Protein AF-A0A5E6N7L6-F1 (afdb_monomer_lite)

Secondary structure (DSSP, 8-state):
----S--S--EEEEE--TT---SEEE-TTSEEEEETTT--SHHHHHHHHHHHHHHHHHTT-HHHHTS---HHHHHHHHHHHHHHHHHHHHHHHHHHHHHSSSPPP-S-TT---SSHHHHHHHHHHHHHHHHHT--

Sequence (135 aa):
MVELGYTQAVDIKLIADSQDNRKGHYGEDNNIYLNDTNLNNTKDLATTLGHETSHAIDNQDPSINTNPQNNASKADNEIYAQNYGDDFSDYVEFASENYGDGNLADTNNNNLGNTPA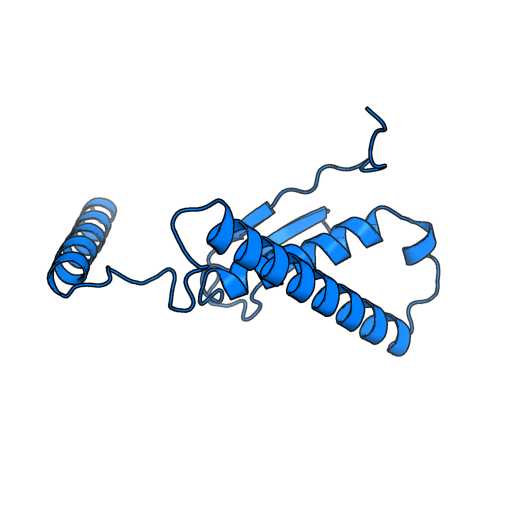ERQRNQNLLTTTIRIMQD

pLDDT: mean 80.88, std 13.98, range [48.97, 96.81]

Foldseek 3Di:
DPDPLPPDDEAEAEAADPVDQDQWAQDPVRYIYGHLNNQFWQLSVQLSVQLRVLVSVQVSDVVSVPDPCDPVNVVVSSVVSNVRSNVRSVVVQVCCPPPNPHGTGPGGPPQCDDDPVSVVVSVVVVVVVVVVVVD

Radius of gyration: 18.64 Å; chains: 1; bounding box: 39×43×50 Å

Structure (mmCIF, N/CA/C/O backbone):
data_AF-A0A5E6N7L6-F1
#
_entry.id   AF-A0A5E6N7L6-F1
#
loop_
_atom_site.group_PDB
_atom_site.id
_atom_site.type_symbol
_atom_site.label_atom_id
_atom_site.label_alt_id
_atom_site.label_comp_id
_atom_site.label_asym_id
_atom_site.label_entity_id
_atom_site.label_seq_id
_atom_site.pdbx_PDB_ins_code
_atom_site.Cartn_x
_atom_site.Cartn_y
_atom_site.Cartn_z
_atom_site.occupancy
_atom_site.B_iso_or_equiv
_atom_site.auth_seq_id
_atom_site.auth_comp_id
_atom_site.auth_asym_id
_atom_site.auth_atom_id
_atom_site.pdbx_PDB_model_num
ATOM 1 N N . MET A 1 1 ? -13.093 3.838 -23.353 1.00 51.16 1 MET A N 1
ATOM 2 C CA . MET A 1 1 ? -12.255 3.336 -22.249 1.00 51.16 1 MET A CA 1
ATOM 3 C C . MET A 1 1 ? -10.934 2.942 -22.878 1.00 51.16 1 MET A C 1
ATOM 5 O O . MET A 1 1 ? -10.940 2.036 -23.697 1.00 51.16 1 MET A O 1
ATOM 9 N N . VAL A 1 2 ? -9.868 3.707 -22.641 1.00 53.66 2 VAL A N 1
ATOM 10 C CA . VAL A 1 2 ? -8.511 3.286 -23.019 1.00 53.66 2 VAL A CA 1
ATOM 11 C C . VAL A 1 2 ? -8.099 2.267 -21.968 1.00 53.66 2 VAL A C 1
ATOM 13 O O . VAL A 1 2 ? -8.150 2.570 -20.779 1.00 53.66 2 VAL A O 1
ATOM 16 N N . GLU A 1 3 ? -7.804 1.047 -22.397 1.00 54.00 3 GLU A N 1
ATOM 17 C CA . GLU A 1 3 ? -7.265 0.012 -21.522 1.00 54.00 3 GLU A CA 1
ATOM 18 C C . GLU A 1 3 ? -5.887 0.493 -21.057 1.00 54.00 3 GLU A C 1
ATOM 20 O O . GLU A 1 3 ? -5.037 0.822 -21.883 1.00 54.00 3 GLU A O 1
ATOM 25 N N . LEU A 1 4 ? -5.693 0.632 -19.744 1.00 59.09 4 LEU A N 1
ATOM 26 C CA . LEU A 1 4 ? -4.515 1.271 -19.137 1.00 59.09 4 LEU A CA 1
ATOM 27 C C . LEU A 1 4 ? -3.220 0.438 -19.278 1.00 59.09 4 LEU A C 1
ATOM 29 O O . LEU A 1 4 ? -2.289 0.619 -18.507 1.00 59.09 4 LEU A O 1
ATOM 33 N N . GLY A 1 5 ? -3.149 -0.484 -20.241 1.00 56.72 5 GLY A N 1
ATOM 34 C CA . GLY A 1 5 ? -1.967 -1.313 -20.486 1.00 56.72 5 GLY A CA 1
ATOM 35 C C . GLY A 1 5 ? -1.741 -2.429 -19.463 1.00 56.72 5 GLY A C 1
ATOM 36 O O . GLY A 1 5 ? -0.772 -3.166 -19.606 1.00 56.72 5 GLY A O 1
ATOM 37 N N . TYR A 1 6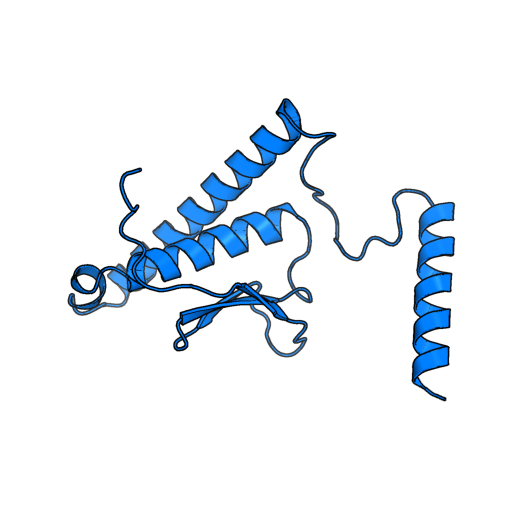 ? -2.635 -2.602 -18.481 1.00 62.88 6 TYR A N 1
ATOM 38 C CA . TYR A 1 6 ? -2.540 -3.687 -17.507 1.00 62.88 6 TYR A CA 1
ATOM 39 C C . TYR A 1 6 ? -2.901 -5.026 -18.144 1.00 62.88 6 TYR A C 1
ATOM 41 O O . TYR A 1 6 ? -4.074 -5.350 -18.316 1.00 62.88 6 TYR A O 1
ATOM 49 N N . THR A 1 7 ? -1.888 -5.800 -18.522 1.00 64.94 7 THR A N 1
ATOM 50 C CA . THR A 1 7 ? -2.085 -7.070 -19.242 1.00 64.94 7 THR A CA 1
ATOM 51 C C . THR A 1 7 ? -2.151 -8.285 -18.321 1.00 64.94 7 THR A C 1
ATOM 53 O O . THR A 1 7 ? -2.611 -9.345 -18.744 1.00 64.94 7 THR A O 1
ATOM 56 N N . GLN A 1 8 ? -1.725 -8.138 -17.063 1.00 72.38 8 GLN A N 1
ATOM 57 C CA . GLN A 1 8 ? -1.709 -9.208 -16.068 1.00 72.38 8 GLN A CA 1
ATOM 58 C C . GLN A 1 8 ? -2.427 -8.760 -14.796 1.00 72.38 8 GLN A C 1
ATOM 60 O O . GLN A 1 8 ? -2.164 -7.681 -14.265 1.00 72.38 8 GLN A O 1
ATOM 65 N N . ALA A 1 9 ? -3.344 -9.600 -14.314 1.00 81.12 9 ALA A N 1
ATOM 66 C CA . ALA A 1 9 ? -3.977 -9.399 -13.019 1.00 81.12 9 ALA A CA 1
ATOM 67 C C . ALA A 1 9 ? -2.940 -9.599 -11.906 1.00 81.12 9 ALA A C 1
ATOM 69 O O . ALA A 1 9 ? -2.132 -10.524 -11.975 1.00 81.12 9 ALA A O 1
ATOM 70 N N . VAL A 1 10 ? -2.980 -8.727 -10.904 1.00 87.19 10 VAL A N 1
ATOM 71 C CA . VAL A 1 10 ? -2.142 -8.792 -9.704 1.00 87.19 10 VAL A CA 1
ATOM 72 C C . VAL A 1 10 ? -3.084 -9.020 -8.532 1.00 87.19 10 VAL A C 1
ATOM 74 O O . VAL A 1 10 ? -3.955 -8.180 -8.288 1.00 87.19 10 VAL A O 1
ATOM 77 N N . ASP A 1 11 ? -2.943 -10.142 -7.824 1.00 93.00 11 ASP A N 1
ATOM 78 C CA . ASP A 1 11 ? -3.714 -10.356 -6.601 1.00 93.00 11 ASP A CA 1
ATOM 79 C C . ASP A 1 11 ? -3.023 -9.669 -5.424 1.00 93.00 11 ASP A C 1
ATOM 81 O O . ASP A 1 11 ? -1.799 -9.710 -5.279 1.00 93.00 11 ASP A O 1
ATOM 85 N N . ILE A 1 12 ? -3.830 -9.083 -4.542 1.00 94.62 12 ILE A N 1
ATOM 86 C CA . ILE A 1 12 ? -3.372 -8.537 -3.265 1.00 94.62 12 ILE A CA 1
ATOM 87 C C . ILE A 1 12 ? -3.756 -9.530 -2.172 1.00 94.62 12 ILE A C 1
ATOM 89 O O . ILE A 1 12 ? -4.930 -9.855 -1.987 1.00 94.62 12 ILE A O 1
ATOM 93 N N . LYS A 1 13 ? -2.759 -10.012 -1.436 1.00 94.94 13 LYS A N 1
ATOM 94 C CA . LYS A 1 13 ? -2.900 -11.025 -0.393 1.00 94.94 13 LYS A CA 1
ATOM 95 C C . LYS A 1 13 ? -2.544 -10.422 0.956 1.00 94.94 13 LYS A C 1
ATOM 97 O O . LYS A 1 13 ? -1.403 -10.032 1.191 1.00 94.94 13 LYS A O 1
ATOM 102 N N . LEU A 1 14 ? -3.519 -10.390 1.859 1.00 92.31 14 LEU A N 1
ATOM 103 C CA . LEU A 1 14 ? -3.278 -10.080 3.263 1.00 92.31 14 LEU A CA 1
ATOM 104 C C . LEU A 1 14 ? -2.801 -11.352 3.972 1.00 92.31 14 LEU A C 1
ATOM 106 O O . LEU A 1 14 ? -3.492 -12.373 3.951 1.00 92.31 14 LEU A O 1
ATOM 110 N N . ILE A 1 15 ? -1.623 -11.291 4.5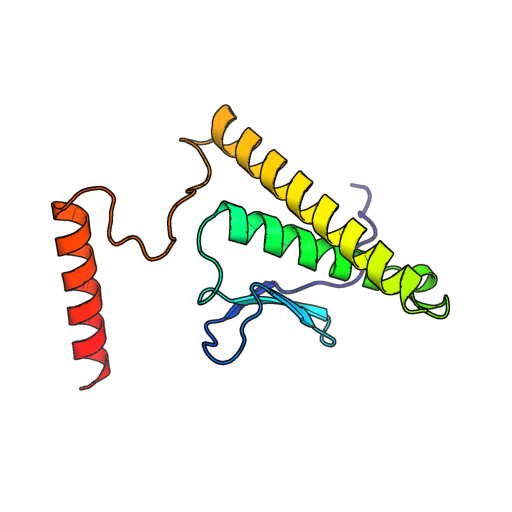81 1.00 92.12 15 ILE A N 1
ATOM 111 C CA . ILE A 1 15 ? -1.019 -12.390 5.334 1.00 92.12 15 ILE A CA 1
ATOM 112 C C . ILE A 1 15 ? -0.743 -11.961 6.774 1.00 92.12 15 ILE A C 1
ATOM 114 O O . ILE A 1 15 ? -0.615 -10.776 7.068 1.00 92.12 15 ILE A O 1
ATOM 118 N N . ALA A 1 16 ? -0.623 -12.939 7.667 1.00 89.44 16 ALA A N 1
ATOM 119 C CA . ALA A 1 16 ? -0.194 -12.735 9.044 1.00 89.44 16 ALA A CA 1
ATOM 120 C C . ALA A 1 16 ? 0.961 -13.697 9.338 1.00 89.44 16 ALA A C 1
ATOM 122 O O . ALA A 1 16 ? 0.747 -14.812 9.815 1.00 89.44 16 ALA A O 1
ATOM 123 N N . ASP A 1 17 ? 2.177 -13.283 8.982 1.00 88.25 17 ASP A N 1
ATOM 124 C CA . ASP A 1 17 ? 3.393 -14.065 9.207 1.00 88.25 17 ASP A CA 1
ATOM 125 C C . ASP A 1 17 ? 4.319 -13.316 10.165 1.00 88.25 17 ASP A C 1
ATOM 127 O O . ASP A 1 17 ? 4.934 -12.314 9.810 1.00 88.25 17 ASP A O 1
ATOM 131 N N . SER A 1 18 ? 4.431 -13.814 11.396 1.00 88.00 18 SER A N 1
ATOM 132 C CA . SER A 1 18 ? 5.280 -13.202 12.418 1.00 88.00 18 SER A CA 1
ATOM 133 C C . SER A 1 18 ? 6.774 -13.492 12.232 1.00 88.00 18 SER A C 1
ATOM 135 O O . SER A 1 18 ? 7.575 -13.000 13.025 1.00 88.00 18 SER A O 1
ATOM 137 N N . GLN A 1 19 ? 7.151 -14.366 11.293 1.00 92.75 19 GLN A N 1
ATOM 138 C CA . GLN A 1 19 ? 8.548 -14.666 10.961 1.00 92.75 19 GLN A CA 1
ATOM 139 C C . GLN A 1 19 ? 9.070 -13.789 9.819 1.00 92.75 19 GLN A C 1
ATOM 141 O O . GLN A 1 19 ? 10.283 -13.675 9.645 1.00 92.75 19 GLN A O 1
ATOM 146 N N . ASP A 1 20 ? 8.170 -13.179 9.046 1.00 91.38 20 ASP A N 1
ATOM 147 C CA . ASP A 1 20 ? 8.510 -12.190 8.034 1.00 91.38 20 ASP A CA 1
ATOM 148 C C . ASP A 1 20 ? 8.415 -10.791 8.642 1.00 91.38 20 ASP A C 1
ATOM 150 O O . ASP A 1 20 ? 7.363 -10.379 9.119 1.00 91.38 20 ASP A O 1
ATOM 154 N N . ASN A 1 21 ? 9.516 -10.044 8.619 1.00 92.88 21 ASN A N 1
ATOM 155 C CA . ASN A 1 21 ? 9.609 -8.714 9.226 1.00 92.88 21 ASN A CA 1
ATOM 156 C C . ASN A 1 21 ? 9.178 -7.604 8.255 1.00 92.88 21 ASN A C 1
ATOM 158 O O . ASN A 1 21 ? 9.155 -6.427 8.621 1.00 92.88 21 ASN A O 1
ATOM 162 N N . ARG A 1 22 ? 8.914 -7.953 6.992 1.00 94.62 22 ARG A N 1
ATOM 163 C CA . ARG A 1 22 ? 8.516 -7.001 5.956 1.00 94.62 22 ARG A CA 1
ATOM 164 C C . ARG A 1 22 ? 7.065 -6.580 6.165 1.00 94.62 22 ARG A C 1
ATOM 166 O O . ARG A 1 22 ? 6.234 -7.382 6.590 1.00 94.62 22 ARG A O 1
ATOM 173 N N . LYS A 1 23 ? 6.754 -5.323 5.844 1.00 94.88 23 LYS A N 1
ATOM 174 C CA . LYS A 1 23 ? 5.370 -4.821 5.791 1.00 94.88 23 LYS A CA 1
ATOM 175 C C . LYS A 1 23 ? 4.637 -5.326 4.550 1.00 94.88 23 LYS A C 1
ATOM 177 O O . LYS A 1 23 ? 3.441 -5.595 4.614 1.00 94.88 23 LYS A O 1
ATOM 182 N N . GLY A 1 24 ? 5.363 -5.506 3.452 1.00 95.88 24 GLY A N 1
ATOM 183 C CA . GLY A 1 24 ? 4.868 -6.105 2.225 1.00 95.88 24 GLY A CA 1
ATOM 184 C C . GLY A 1 24 ? 6.003 -6.564 1.318 1.00 95.88 24 GLY A C 1
ATOM 185 O O . GLY A 1 24 ? 7.176 -6.400 1.661 1.00 95.88 24 GLY A O 1
ATOM 186 N N . HIS A 1 25 ? 5.639 -7.242 0.233 1.00 95.44 25 HIS A N 1
ATOM 187 C CA . HIS A 1 25 ? 6.520 -7.501 -0.903 1.00 95.44 25 HIS A CA 1
ATOM 188 C C . HIS A 1 25 ? 5.712 -7.885 -2.147 1.00 95.44 25 HIS A C 1
ATOM 190 O O . HIS A 1 25 ? 4.709 -8.600 -2.060 1.00 95.44 25 HIS A O 1
ATOM 196 N N . TYR A 1 26 ? 6.201 -7.483 -3.311 1.00 93.81 26 TYR A N 1
ATOM 197 C CA . TYR A 1 26 ? 5.822 -8.044 -4.597 1.00 93.81 26 TYR A CA 1
ATOM 198 C C . TYR A 1 26 ? 6.552 -9.379 -4.828 1.00 93.81 26 TYR A C 1
ATOM 200 O O . TYR A 1 26 ? 7.774 -9.482 -4.691 1.00 93.81 26 TYR A O 1
ATOM 208 N N . GLY A 1 27 ? 5.789 -10.432 -5.115 1.00 91.50 27 GLY A N 1
ATOM 209 C CA . GLY A 1 27 ? 6.278 -11.795 -5.302 1.00 91.50 27 GLY A CA 1
ATOM 210 C C . GLY A 1 27 ? 6.582 -12.138 -6.760 1.00 91.50 27 GLY A C 1
ATOM 211 O O . GLY A 1 27 ? 5.971 -11.615 -7.690 1.00 91.50 27 GLY A O 1
ATOM 212 N N . GLU A 1 28 ? 7.483 -13.103 -6.964 1.00 88.31 28 GLU A N 1
ATOM 213 C CA . GLU A 1 28 ? 7.803 -13.661 -8.292 1.00 88.31 28 GLU A CA 1
ATOM 214 C C . GLU A 1 28 ? 6.585 -14.306 -8.981 1.00 88.31 28 GLU A C 1
ATOM 216 O O . GLU A 1 28 ? 6.567 -14.485 -10.197 1.00 88.31 28 GLU A O 1
ATOM 221 N N . ASP A 1 29 ? 5.551 -14.642 -8.208 1.00 90.62 29 ASP A N 1
ATOM 222 C CA . ASP A 1 29 ? 4.270 -15.175 -8.667 1.00 90.62 29 ASP A CA 1
ATOM 223 C C . ASP A 1 29 ? 3.268 -14.084 -9.095 1.00 90.62 29 ASP A C 1
ATOM 225 O O . ASP A 1 29 ? 2.081 -14.374 -9.248 1.00 90.62 29 ASP A O 1
ATOM 229 N N . ASN A 1 30 ? 3.743 -12.849 -9.298 1.00 89.12 30 ASN A N 1
ATOM 230 C CA . ASN A 1 30 ? 2.966 -11.683 -9.721 1.00 89.12 30 ASN A CA 1
ATOM 231 C C . ASN A 1 30 ? 1.869 -11.261 -8.725 1.00 89.12 30 ASN A C 1
ATOM 233 O O . ASN A 1 30 ? 0.835 -10.722 -9.119 1.00 89.12 30 ASN A O 1
ATOM 237 N N . ASN A 1 31 ? 2.095 -11.496 -7.431 1.00 92.75 31 ASN A N 1
ATOM 238 C CA . ASN A 1 31 ? 1.165 -11.134 -6.364 1.00 92.75 31 ASN A CA 1
ATOM 239 C C . ASN A 1 31 ? 1.797 -10.153 -5.381 1.00 92.75 31 ASN A C 1
ATOM 241 O O . ASN A 1 31 ? 2.994 -10.208 -5.109 1.00 92.75 31 ASN A O 1
ATOM 245 N N . ILE A 1 32 ? 0.973 -9.280 -4.812 1.00 95.81 32 ILE A N 1
ATOM 246 C CA . ILE A 1 32 ? 1.363 -8.380 -3.729 1.00 95.81 32 ILE A CA 1
ATOM 247 C C . ILE A 1 32 ? 0.983 -9.036 -2.408 1.00 95.81 32 ILE A C 1
ATOM 249 O O . ILE A 1 32 ? -0.166 -9.423 -2.205 1.00 95.81 32 ILE A O 1
ATOM 253 N N . TYR A 1 33 ? 1.936 -9.122 -1.491 1.00 96.62 33 TYR A N 1
ATOM 254 C CA . TYR A 1 33 ? 1.728 -9.626 -0.142 1.00 96.62 33 TYR A CA 1
ATOM 255 C C . TYR A 1 33 ? 1.835 -8.475 0.847 1.00 96.62 33 TYR A C 1
ATOM 257 O O . TYR A 1 33 ? 2.819 -7.745 0.841 1.00 96.62 33 TYR A O 1
ATOM 265 N N . LEU A 1 34 ? 0.839 -8.335 1.716 1.00 96.56 34 LEU A N 1
ATOM 266 C CA . LEU A 1 34 ? 0.787 -7.335 2.779 1.00 96.56 34 LEU A CA 1
ATOM 267 C C . LEU A 1 34 ? 0.737 -8.059 4.120 1.00 96.56 34 LEU A C 1
ATOM 269 O O . LEU A 1 34 ? -0.157 -8.874 4.346 1.00 96.56 34 LEU A O 1
ATOM 273 N N . ASN A 1 35 ? 1.698 -7.786 4.998 1.00 93.69 35 ASN A N 1
ATOM 274 C CA . ASN A 1 35 ? 1.807 -8.460 6.283 1.00 93.69 35 ASN A CA 1
ATOM 275 C C . ASN A 1 35 ? 1.123 -7.653 7.386 1.00 93.69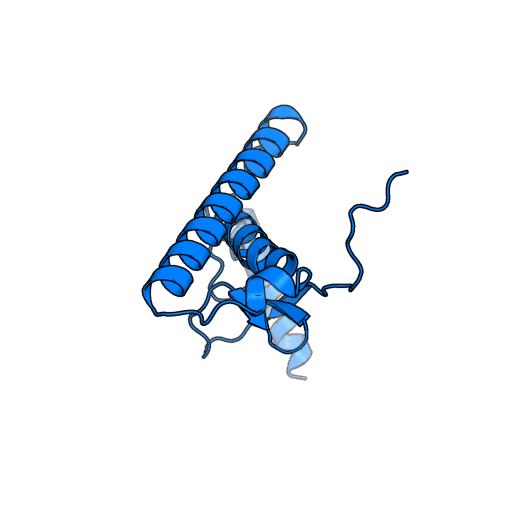 35 ASN A C 1
ATOM 277 O O . ASN A 1 35 ? 1.698 -6.723 7.954 1.00 93.69 35 ASN A O 1
ATOM 281 N N . ASP A 1 36 ? -0.088 -8.072 7.736 1.00 88.56 36 ASP A N 1
ATOM 282 C CA . ASP A 1 36 ? -0.909 -7.466 8.785 1.00 88.56 36 ASP A CA 1
ATOM 283 C C . ASP A 1 36 ? -0.205 -7.456 10.154 1.00 88.56 36 ASP A C 1
ATOM 285 O O . ASP A 1 36 ? -0.431 -6.567 10.968 1.00 88.56 36 ASP A O 1
ATOM 289 N N . THR A 1 37 ? 0.736 -8.380 10.393 1.00 87.56 37 THR A N 1
ATOM 290 C CA . THR A 1 37 ? 1.511 -8.407 11.648 1.00 87.56 37 THR A CA 1
ATOM 291 C C . THR A 1 37 ? 2.445 -7.198 11.793 1.00 87.56 37 THR A C 1
ATOM 293 O O . THR A 1 37 ? 2.735 -6.788 12.917 1.00 87.56 37 THR A O 1
ATOM 296 N N . ASN A 1 38 ? 2.893 -6.604 10.681 1.00 90.25 38 ASN A N 1
ATOM 297 C CA . ASN A 1 38 ? 3.860 -5.499 10.671 1.00 90.25 38 ASN A CA 1
ATOM 298 C C . ASN A 1 38 ? 3.264 -4.159 10.210 1.00 90.25 38 ASN A C 1
ATOM 300 O O . ASN A 1 38 ? 3.929 -3.122 10.311 1.00 90.25 38 ASN A O 1
ATOM 304 N N . LEU A 1 39 ? 2.034 -4.167 9.693 1.00 90.38 39 LEU A N 1
ATOM 305 C CA . LEU A 1 39 ? 1.307 -2.976 9.266 1.00 90.38 39 LEU A CA 1
ATOM 306 C C . LEU A 1 39 ? 0.627 -2.330 10.471 1.00 90.38 39 LEU A C 1
ATOM 308 O O . LEU A 1 39 ? -0.384 -2.805 10.986 1.00 90.38 39 LEU A O 1
ATOM 312 N N . ASN A 1 40 ? 1.205 -1.230 10.950 1.00 85.44 40 ASN A N 1
ATOM 313 C CA . ASN A 1 40 ? 0.834 -0.681 12.248 1.00 85.44 40 ASN A CA 1
ATOM 314 C C . ASN A 1 40 ? -0.283 0.344 12.194 1.00 85.44 40 ASN A C 1
ATOM 316 O O . ASN A 1 40 ? -0.687 0.771 13.263 1.00 85.44 40 ASN A O 1
ATOM 320 N N . ASN A 1 41 ? -0.739 0.787 11.025 1.00 86.31 41 ASN A N 1
ATOM 321 C CA . ASN A 1 41 ? -1.823 1.755 10.866 1.00 86.31 41 ASN A CA 1
ATOM 322 C C . ASN A 1 41 ? -2.282 1.803 9.390 1.00 86.31 41 ASN A C 1
ATOM 324 O O . ASN A 1 41 ? -1.746 1.090 8.538 1.00 86.31 41 ASN A O 1
ATOM 328 N N . THR A 1 42 ? -3.302 2.608 9.080 1.00 87.06 42 THR A N 1
ATOM 329 C CA . THR A 1 42 ? -3.868 2.654 7.715 1.00 87.06 42 THR A CA 1
ATOM 330 C C . THR A 1 42 ? -2.936 3.378 6.744 1.00 87.06 42 THR A C 1
ATOM 332 O O . THR A 1 42 ? -2.902 3.034 5.564 1.00 87.06 42 THR A O 1
ATOM 335 N N . LYS A 1 43 ? -2.134 4.330 7.243 1.00 89.94 43 LYS A N 1
ATOM 336 C CA . LYS A 1 43 ? -1.094 5.002 6.455 1.00 89.94 43 LYS A CA 1
ATOM 337 C C . LYS A 1 43 ? -0.023 4.005 5.997 1.00 89.94 43 LYS A C 1
ATOM 339 O O . LYS A 1 43 ? 0.239 3.895 4.811 1.00 89.94 43 LYS A O 1
ATOM 344 N N . ASP A 1 44 ? 0.484 3.178 6.909 1.00 91.62 44 ASP A N 1
ATOM 345 C CA . ASP A 1 44 ? 1.416 2.081 6.631 1.00 91.62 44 ASP A CA 1
ATOM 346 C C . ASP A 1 44 ? 0.859 1.122 5.574 1.00 91.62 44 ASP A C 1
ATOM 348 O O . ASP A 1 44 ? 1.587 0.729 4.662 1.00 91.62 44 ASP A O 1
ATOM 352 N N . LEU A 1 45 ? -0.421 0.748 5.687 1.00 93.06 45 LEU A N 1
ATOM 353 C CA . LEU A 1 45 ? -1.093 -0.114 4.714 1.00 93.06 45 LEU A CA 1
ATOM 354 C C . LEU A 1 45 ? -1.121 0.535 3.329 1.00 93.06 45 LEU A C 1
ATOM 356 O O . LEU A 1 45 ? -0.736 -0.109 2.356 1.00 93.06 45 LEU A O 1
ATOM 360 N N . ALA A 1 46 ? -1.562 1.792 3.246 1.00 93.88 46 ALA A N 1
ATOM 361 C CA . ALA A 1 46 ? -1.654 2.520 1.989 1.00 93.88 46 ALA A CA 1
ATOM 362 C C . ALA A 1 46 ? -0.269 2.707 1.355 1.00 93.88 46 ALA A C 1
ATOM 364 O O . ALA A 1 46 ? -0.081 2.319 0.204 1.00 93.88 46 ALA A O 1
ATOM 365 N N . THR A 1 47 ? 0.713 3.199 2.116 1.00 95.62 47 THR A N 1
ATOM 366 C CA . THR A 1 47 ? 2.092 3.376 1.645 1.00 95.62 47 THR A CA 1
ATOM 367 C C . THR A 1 47 ? 2.687 2.064 1.148 1.00 95.62 47 THR A C 1
ATOM 369 O O . THR A 1 47 ? 3.222 2.014 0.044 1.00 95.62 47 THR A O 1
ATOM 372 N N . THR A 1 48 ? 2.555 0.981 1.921 1.00 96.25 48 THR A N 1
ATOM 373 C CA . THR A 1 48 ? 3.098 -0.331 1.537 1.00 96.25 48 THR A CA 1
ATOM 374 C C . THR A 1 48 ? 2.403 -0.868 0.287 1.00 96.25 48 THR A C 1
ATOM 376 O O . THR A 1 48 ? 3.068 -1.318 -0.638 1.00 96.25 48 THR A O 1
ATOM 379 N N . LEU A 1 49 ? 1.072 -0.787 0.209 1.00 96.19 49 LEU A N 1
ATOM 380 C CA . LEU A 1 49 ? 0.338 -1.218 -0.980 1.00 96.19 49 LEU A CA 1
ATOM 381 C C . LEU A 1 49 ? 0.759 -0.424 -2.221 1.00 96.19 49 LEU A C 1
ATOM 383 O O . LEU A 1 49 ? 0.974 -1.025 -3.272 1.00 96.19 49 LEU A O 1
ATOM 387 N N . GLY A 1 50 ? 0.890 0.900 -2.112 1.00 96.00 50 GLY A N 1
ATOM 388 C CA . GLY A 1 50 ? 1.360 1.743 -3.209 1.00 96.00 50 GLY A CA 1
ATOM 389 C C . GLY A 1 50 ? 2.772 1.359 -3.654 1.00 96.00 50 GLY A C 1
ATOM 390 O O . GLY A 1 50 ? 2.992 1.147 -4.845 1.00 96.00 50 GLY A O 1
ATOM 391 N N . HIS A 1 51 ? 3.689 1.166 -2.703 1.00 96.69 51 HIS A N 1
ATOM 392 C CA . HIS A 1 51 ? 5.057 0.719 -2.965 1.00 96.69 51 HIS A CA 1
ATOM 393 C C . HIS A 1 51 ? 5.092 -0.599 -3.755 1.00 96.69 51 HIS A C 1
ATOM 395 O O . HIS A 1 51 ? 5.689 -0.667 -4.827 1.00 96.69 51 HIS A O 1
ATOM 401 N N . GLU A 1 52 ? 4.386 -1.634 -3.293 1.00 96.12 52 GLU A N 1
ATOM 402 C CA . GLU A 1 52 ? 4.377 -2.926 -3.993 1.00 96.12 52 GLU A CA 1
ATOM 403 C C . GLU A 1 52 ? 3.615 -2.879 -5.324 1.00 96.12 52 GLU A C 1
ATOM 405 O O . GLU A 1 52 ? 3.936 -3.607 -6.264 1.00 96.12 52 GLU A O 1
ATOM 410 N N . THR A 1 53 ? 2.620 -1.994 -5.437 1.00 93.25 53 THR A N 1
ATOM 411 C CA . THR A 1 53 ? 1.921 -1.742 -6.704 1.00 93.25 53 THR A CA 1
ATOM 412 C C . THR A 1 53 ? 2.864 -1.126 -7.734 1.00 93.25 53 THR A C 1
ATOM 414 O O . THR A 1 53 ? 2.780 -1.487 -8.905 1.00 93.25 53 THR A O 1
ATOM 417 N N . SER A 1 54 ? 3.793 -0.260 -7.316 1.00 91.50 54 SER A N 1
ATOM 418 C CA . SER A 1 54 ? 4.837 0.287 -8.191 1.00 91.50 54 SER A CA 1
ATOM 419 C C . SER A 1 54 ? 5.706 -0.824 -8.783 1.00 91.50 54 SER A C 1
ATOM 421 O O . SER A 1 54 ? 5.881 -0.880 -9.998 1.00 91.50 54 SER A O 1
ATOM 423 N N . HIS A 1 55 ? 6.171 -1.767 -7.953 1.00 90.38 55 HIS A N 1
ATOM 424 C CA . HIS A 1 55 ? 6.924 -2.937 -8.429 1.00 90.38 55 HIS A CA 1
ATOM 425 C C . HIS A 1 55 ? 6.105 -3.797 -9.397 1.00 90.38 55 HIS A C 1
ATOM 427 O O . HIS A 1 55 ? 6.619 -4.261 -10.417 1.00 90.38 55 HIS A O 1
ATOM 433 N N . ALA A 1 56 ? 4.815 -3.983 -9.110 1.00 88.56 56 ALA A N 1
ATOM 434 C CA . ALA A 1 56 ? 3.921 -4.738 -9.977 1.00 88.56 56 ALA A CA 1
ATOM 435 C C . ALA A 1 56 ? 3.681 -4.047 -11.332 1.00 88.56 56 ALA A C 1
ATOM 437 O O . ALA A 1 56 ? 3.597 -4.736 -12.347 1.00 88.56 56 ALA A O 1
ATOM 438 N N . ILE A 1 57 ? 3.593 -2.712 -11.367 1.00 86.06 57 ILE A N 1
ATOM 439 C CA . ILE A 1 57 ? 3.500 -1.916 -12.603 1.00 86.06 57 ILE A CA 1
ATOM 440 C C . ILE A 1 57 ? 4.788 -2.058 -13.416 1.00 86.06 57 ILE A C 1
ATOM 442 O O . ILE A 1 57 ? 4.728 -2.392 -14.600 1.00 86.06 57 ILE A O 1
ATOM 446 N N . ASP A 1 58 ? 5.944 -1.871 -12.780 1.00 83.62 58 ASP A N 1
ATOM 447 C CA . ASP A 1 58 ? 7.247 -1.942 -13.445 1.00 83.62 58 ASP A CA 1
ATOM 448 C C . ASP A 1 58 ? 7.500 -3.325 -14.061 1.00 83.62 58 ASP A C 1
ATOM 450 O O . ASP A 1 58 ? 8.045 -3.431 -15.161 1.00 83.62 58 ASP A O 1
ATOM 454 N N . ASN A 1 59 ? 7.050 -4.401 -13.404 1.00 81.88 59 ASN A N 1
ATOM 455 C CA . ASN A 1 59 ? 7.207 -5.760 -13.927 1.00 81.88 59 ASN A CA 1
ATOM 456 C C . ASN A 1 59 ?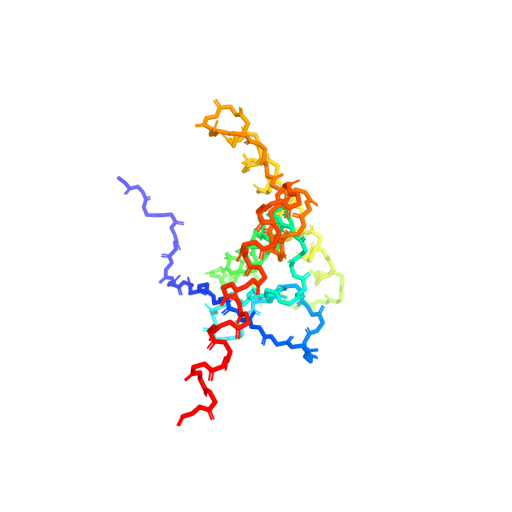 6.315 -6.061 -15.150 1.00 81.88 59 ASN A C 1
ATOM 458 O O . ASN A 1 59 ? 6.568 -7.029 -15.873 1.00 81.88 59 ASN A O 1
ATOM 462 N N . GLN A 1 60 ? 5.287 -5.249 -15.421 1.00 78.06 60 GLN A N 1
ATOM 463 C CA . GLN A 1 60 ? 4.469 -5.392 -16.630 1.00 78.06 60 GLN A CA 1
ATOM 464 C C . GLN A 1 60 ? 5.134 -4.809 -17.878 1.00 78.06 60 GLN A C 1
ATOM 466 O O . GLN A 1 60 ? 4.753 -5.192 -18.987 1.00 78.06 60 GLN A O 1
ATOM 471 N N . ASP A 1 61 ? 6.133 -3.937 -17.723 1.00 76.44 61 ASP A N 1
ATOM 472 C CA . ASP A 1 61 ? 6.941 -3.447 -18.834 1.00 76.44 61 ASP A CA 1
ATOM 473 C C . ASP A 1 61 ? 8.253 -4.252 -18.944 1.00 76.44 61 ASP A C 1
ATOM 475 O O . ASP A 1 61 ? 9.242 -3.970 -18.258 1.00 76.44 61 ASP A O 1
ATOM 479 N N . PRO A 1 62 ? 8.330 -5.244 -19.853 1.00 67.31 62 PRO A N 1
ATOM 480 C CA . PRO A 1 62 ? 9.535 -6.046 -20.024 1.00 67.31 62 PRO A CA 1
ATOM 481 C C . PRO A 1 62 ? 10.744 -5.215 -20.477 1.00 67.31 62 PRO A C 1
ATOM 483 O O . PRO A 1 62 ? 11.875 -5.673 -20.326 1.00 67.31 62 PRO A O 1
ATOM 486 N N . SER A 1 63 ? 10.551 -4.000 -21.010 1.00 67.38 63 SER A N 1
ATOM 487 C CA . SER A 1 63 ? 11.662 -3.120 -21.381 1.00 67.38 63 SER A CA 1
ATOM 488 C C . SER A 1 63 ? 12.403 -2.567 -20.159 1.00 67.38 63 SER A C 1
ATOM 490 O O . SER A 1 63 ? 13.622 -2.398 -20.227 1.00 67.38 63 SER A O 1
ATOM 492 N N . ILE A 1 64 ? 11.721 -2.419 -19.017 1.00 64.56 64 ILE A N 1
ATOM 493 C CA . ILE A 1 64 ? 12.313 -1.991 -17.740 1.00 64.56 64 ILE A CA 1
ATOM 494 C C . ILE A 1 64 ? 13.191 -3.108 -17.147 1.00 64.56 64 ILE A C 1
ATOM 496 O O . ILE A 1 64 ? 14.274 -2.843 -16.625 1.00 64.56 64 ILE A O 1
ATOM 500 N N . ASN A 1 65 ? 12.790 -4.374 -17.314 1.00 57.75 65 ASN A N 1
ATOM 501 C CA . ASN A 1 65 ? 13.500 -5.548 -16.780 1.00 57.75 65 ASN A CA 1
ATOM 502 C C . ASN A 1 65 ? 14.709 -6.002 -17.642 1.00 57.75 65 ASN A C 1
ATOM 504 O O . ASN A 1 65 ? 15.497 -6.854 -17.241 1.00 57.75 65 ASN A O 1
ATOM 508 N N . THR A 1 66 ? 14.896 -5.445 -18.846 1.00 50.75 66 THR A N 1
ATOM 509 C CA . THR A 1 66 ? 15.993 -5.858 -19.758 1.00 50.75 66 THR A CA 1
ATOM 510 C C . THR A 1 66 ? 17.309 -5.101 -19.576 1.00 50.75 66 THR A C 1
ATOM 512 O O . THR A 1 66 ? 18.331 -5.510 -20.134 1.00 50.75 66 THR A O 1
ATOM 515 N N . ASN A 1 67 ? 17.329 -4.021 -18.791 1.00 53.50 67 ASN A N 1
ATOM 516 C CA . ASN A 1 67 ? 18.573 -3.334 -18.454 1.00 53.50 67 ASN A CA 1
ATOM 517 C C . ASN A 1 67 ? 19.276 -4.105 -17.320 1.00 53.50 67 ASN A C 1
ATOM 519 O O . ASN A 1 67 ? 18.614 -4.397 -16.324 1.00 53.50 67 ASN A O 1
ATOM 523 N N . PRO A 1 68 ? 20.579 -4.450 -17.410 1.00 55.22 68 PRO A N 1
ATOM 524 C CA . PRO A 1 68 ? 21.283 -5.124 -16.325 1.00 55.22 68 PRO A CA 1
ATOM 525 C C . PRO A 1 68 ? 21.171 -4.293 -15.048 1.00 55.22 68 PRO A C 1
ATOM 527 O O . PRO A 1 68 ? 21.846 -3.272 -14.905 1.00 55.22 68 PRO A O 1
ATOM 530 N N . GLN A 1 69 ? 20.292 -4.716 -14.139 1.00 58.22 69 GLN A N 1
ATOM 531 C CA . GLN A 1 69 ? 20.045 -3.989 -12.909 1.00 58.22 69 GLN A CA 1
ATOM 532 C C . GLN A 1 69 ? 21.285 -4.092 -12.021 1.00 58.22 69 GLN A C 1
ATOM 534 O O . GLN A 1 69 ? 21.479 -5.070 -11.293 1.00 58.22 69 GLN A O 1
ATOM 539 N N . ASN A 1 70 ? 22.162 -3.097 -12.108 1.00 59.72 70 ASN A N 1
ATOM 540 C CA . ASN A 1 70 ? 23.249 -2.946 -11.159 1.00 59.72 70 ASN A CA 1
ATOM 541 C C . ASN A 1 70 ? 22.672 -2.483 -9.806 1.00 59.72 70 ASN A C 1
ATOM 543 O O . ASN A 1 70 ? 21.499 -2.128 -9.685 1.00 59.72 70 ASN A O 1
ATOM 547 N N . ASN A 1 71 ? 23.487 -2.498 -8.755 1.00 65.06 71 ASN A N 1
ATOM 548 C CA . ASN A 1 71 ? 22.998 -2.142 -7.420 1.00 65.06 71 ASN A CA 1
ATOM 549 C C . ASN A 1 71 ? 22.450 -0.702 -7.339 1.00 65.06 71 ASN A C 1
ATOM 551 O O . ASN A 1 71 ? 21.606 -0.442 -6.490 1.00 65.06 71 ASN A O 1
ATOM 555 N N . ALA A 1 72 ? 22.896 0.211 -8.212 1.00 60.75 72 ALA A N 1
ATOM 556 C CA . ALA A 1 72 ? 22.400 1.585 -8.249 1.00 60.75 72 ALA A CA 1
ATOM 557 C C . ALA A 1 72 ? 20.982 1.656 -8.833 1.00 60.75 72 ALA A C 1
ATOM 559 O O . ALA A 1 72 ? 20.106 2.214 -8.191 1.00 60.75 72 ALA A O 1
ATOM 560 N N . SER A 1 73 ? 20.708 0.988 -9.960 1.00 72.50 73 SER A N 1
ATOM 561 C CA . SER A 1 73 ? 19.354 0.968 -10.534 1.00 72.50 73 SER A CA 1
ATOM 562 C C . SER A 1 73 ? 18.336 0.270 -9.629 1.00 72.50 73 SER A C 1
ATOM 564 O O . SER A 1 73 ? 17.167 0.624 -9.638 1.00 72.50 73 SER A O 1
ATOM 566 N N . LYS A 1 74 ? 18.766 -0.715 -8.827 1.00 74.19 74 LYS A N 1
ATOM 567 C CA . LYS A 1 74 ? 17.888 -1.333 -7.819 1.00 74.19 74 LYS A CA 1
ATOM 568 C C . LYS A 1 74 ? 17.542 -0.363 -6.693 1.00 74.19 74 LYS A C 1
ATOM 570 O O . LYS A 1 74 ? 16.394 -0.315 -6.277 1.00 74.19 74 LYS A O 1
ATOM 575 N N . ALA A 1 75 ? 18.521 0.406 -6.221 1.00 81.56 75 ALA A N 1
ATOM 576 C CA . ALA A 1 75 ? 18.285 1.427 -5.207 1.00 81.56 75 ALA A CA 1
ATOM 577 C C . ALA A 1 75 ? 17.392 2.559 -5.740 1.00 81.56 75 ALA A C 1
ATOM 579 O O . ALA A 1 75 ? 16.491 3.000 -5.036 1.00 81.56 75 ALA A O 1
ATOM 580 N N . ASP A 1 76 ? 17.603 2.985 -6.986 1.00 84.50 76 ASP A N 1
ATOM 581 C CA . ASP A 1 76 ? 16.780 4.013 -7.626 1.00 84.50 76 ASP A CA 1
ATOM 582 C C . ASP A 1 76 ? 15.329 3.539 -7.813 1.00 84.50 76 ASP A C 1
ATOM 584 O O . ASP A 1 76 ? 14.402 4.287 -7.507 1.00 84.50 76 ASP A O 1
ATOM 588 N N . ASN A 1 77 ? 15.121 2.285 -8.238 1.00 84.00 77 ASN A N 1
ATOM 589 C CA . ASN A 1 77 ? 13.784 1.692 -8.343 1.00 84.00 77 ASN A CA 1
ATOM 590 C C . ASN A 1 77 ? 13.087 1.594 -6.980 1.00 84.00 77 ASN A C 1
ATOM 592 O O . ASN A 1 77 ? 11.896 1.864 -6.880 1.00 84.00 77 ASN A O 1
ATOM 596 N N . GLU A 1 78 ? 13.824 1.263 -5.922 1.00 90.19 78 GLU A N 1
ATOM 597 C CA . GLU A 1 78 ? 13.271 1.210 -4.568 1.00 90.19 78 GLU A CA 1
ATOM 598 C C . GLU A 1 78 ? 12.865 2.602 -4.055 1.00 90.19 78 GLU A C 1
ATOM 600 O O . GLU A 1 78 ? 11.815 2.761 -3.436 1.00 90.19 78 GLU A O 1
ATOM 605 N N . ILE A 1 79 ? 13.660 3.636 -4.358 1.00 93.00 79 ILE A N 1
ATOM 606 C CA . ILE A 1 79 ? 13.316 5.035 -4.057 1.00 93.00 79 ILE A CA 1
ATOM 607 C C . ILE A 1 79 ? 12.074 5.462 -4.844 1.00 93.00 79 ILE A C 1
ATOM 609 O O . ILE A 1 79 ? 11.200 6.134 -4.298 1.00 93.00 79 ILE A O 1
ATOM 613 N N . TYR A 1 80 ? 11.986 5.079 -6.118 1.00 91.31 80 TYR A N 1
ATOM 614 C CA . TYR A 1 80 ? 10.814 5.350 -6.944 1.00 91.31 80 TYR A CA 1
ATOM 615 C C . TYR A 1 80 ? 9.553 4.698 -6.364 1.00 91.31 80 TYR A C 1
ATOM 617 O O . TYR A 1 80 ? 8.557 5.392 -6.161 1.00 91.31 80 TYR A O 1
ATOM 625 N N . ALA A 1 81 ? 9.623 3.413 -6.009 1.00 93.25 81 ALA A N 1
ATOM 626 C CA . ALA A 1 81 ? 8.521 2.693 -5.382 1.00 93.25 81 ALA A CA 1
ATOM 627 C C . ALA A 1 81 ? 8.123 3.309 -4.032 1.00 93.25 81 ALA A C 1
ATOM 629 O O . ALA A 1 81 ? 6.936 3.457 -3.747 1.00 93.25 81 ALA A O 1
ATOM 630 N N . GLN A 1 82 ? 9.094 3.738 -3.217 1.00 96.31 82 GLN A N 1
ATOM 631 C CA . GLN A 1 82 ? 8.811 4.435 -1.962 1.00 96.31 82 GLN A CA 1
ATOM 632 C C . GLN A 1 82 ? 8.061 5.751 -2.192 1.00 96.31 82 GLN A C 1
ATOM 634 O O . GLN A 1 82 ? 7.032 5.968 -1.560 1.00 96.31 82 GLN A O 1
ATOM 639 N N . ASN A 1 83 ? 8.522 6.589 -3.127 1.00 96.31 83 ASN A N 1
ATOM 640 C CA . ASN A 1 83 ? 7.842 7.846 -3.453 1.00 96.31 83 ASN A CA 1
ATOM 641 C C . ASN A 1 83 ? 6.422 7.595 -3.980 1.00 96.31 83 ASN A C 1
ATOM 643 O O . ASN A 1 83 ? 5.496 8.298 -3.593 1.00 96.31 83 ASN A O 1
ATOM 647 N N . TYR A 1 84 ? 6.234 6.571 -4.819 1.00 95.75 84 TYR A N 1
ATOM 648 C CA . TYR A 1 84 ? 4.906 6.185 -5.297 1.00 95.75 84 TYR A CA 1
ATOM 649 C C . TYR A 1 84 ? 3.994 5.750 -4.140 1.00 95.75 84 TYR A C 1
ATOM 651 O O . TYR A 1 84 ? 2.825 6.129 -4.092 1.00 95.75 84 TYR A O 1
ATOM 659 N N . GLY A 1 85 ? 4.525 4.973 -3.191 1.00 96.81 85 GLY A N 1
ATOM 660 C CA . GLY A 1 85 ? 3.823 4.596 -1.967 1.00 96.81 85 GLY A CA 1
ATOM 661 C C . GLY A 1 85 ? 3.415 5.803 -1.121 1.00 96.81 85 GLY A C 1
ATOM 662 O O . GLY A 1 85 ? 2.263 5.887 -0.689 1.00 96.81 85 GLY A O 1
ATOM 663 N N . ASP A 1 86 ? 4.330 6.747 -0.915 1.00 96.69 86 ASP A N 1
ATOM 664 C CA . ASP A 1 86 ? 4.080 7.969 -0.146 1.00 96.69 86 ASP A CA 1
ATOM 665 C C . ASP A 1 86 ? 3.009 8.843 -0.824 1.00 96.69 86 ASP A C 1
ATOM 667 O O . ASP A 1 86 ? 2.009 9.179 -0.188 1.00 96.69 86 ASP A O 1
ATOM 671 N N . ASP A 1 87 ? 3.141 9.104 -2.129 1.00 96.81 87 ASP A N 1
ATOM 672 C CA . ASP A 1 87 ? 2.170 9.873 -2.921 1.00 96.81 87 ASP A CA 1
ATOM 673 C C . ASP A 1 87 ? 0.782 9.212 -2.926 1.00 96.81 87 ASP A C 1
ATOM 675 O O . ASP A 1 87 ? -0.247 9.882 -2.786 1.00 96.81 87 ASP A O 1
ATOM 679 N N . PHE A 1 88 ? 0.732 7.883 -3.072 1.00 95.69 88 PHE A N 1
ATOM 680 C CA . PHE A 1 88 ? -0.518 7.130 -3.013 1.00 95.69 88 PHE A CA 1
ATOM 681 C C . PHE A 1 88 ? -1.176 7.261 -1.639 1.00 95.69 88 PHE A C 1
ATOM 683 O O . PHE A 1 88 ? -2.380 7.512 -1.550 1.00 95.69 88 PHE A O 1
ATOM 690 N N . SER A 1 89 ? -0.400 7.122 -0.565 1.00 94.50 89 SER A N 1
ATOM 691 C CA . SER A 1 89 ? -0.923 7.271 0.786 1.00 94.50 89 SER A CA 1
ATOM 692 C C . SER A 1 89 ? -1.430 8.685 1.055 1.00 94.50 89 SER A C 1
ATOM 694 O O . SER A 1 89 ? -2.499 8.830 1.645 1.00 94.50 89 SER A O 1
ATOM 696 N N . ASP A 1 90 ? -0.701 9.714 0.629 1.00 94.19 90 ASP A N 1
ATOM 697 C CA . ASP A 1 90 ? -1.108 11.108 0.809 1.00 94.19 90 ASP A CA 1
ATOM 698 C C . ASP A 1 90 ? -2.374 11.425 -0.004 1.00 94.19 90 ASP A C 1
ATOM 700 O O . ASP A 1 90 ? -3.270 12.122 0.479 1.00 94.19 90 ASP A O 1
ATOM 704 N N . TYR A 1 91 ? -2.520 10.850 -1.204 1.00 93.88 91 TYR A N 1
ATOM 705 C CA . TYR A 1 91 ? -3.767 10.936 -1.967 1.00 93.88 91 TYR A CA 1
ATOM 706 C C . TYR A 1 91 ? -4.940 10.275 -1.232 1.00 93.88 91 TYR A C 1
ATOM 708 O O . TYR A 1 91 ? -6.024 10.856 -1.150 1.00 93.88 91 TYR A O 1
ATOM 716 N N . VAL A 1 92 ? -4.742 9.068 -0.695 1.00 91.19 92 VAL A N 1
ATOM 717 C CA . VAL A 1 92 ? -5.773 8.343 0.063 1.00 91.19 92 VAL A CA 1
ATOM 718 C C . VAL A 1 92 ? -6.150 9.105 1.338 1.00 91.19 92 VAL A C 1
ATOM 720 O O . VAL A 1 92 ? -7.332 9.170 1.681 1.00 91.19 92 VAL A O 1
ATOM 723 N N . GLU A 1 93 ? -5.184 9.731 2.009 1.00 90.62 93 GLU A N 1
ATOM 724 C CA . GLU A 1 93 ? -5.407 10.594 3.170 1.00 90.62 93 GLU A CA 1
ATOM 725 C C . GLU A 1 93 ? -6.239 11.820 2.797 1.00 90.62 93 GLU A C 1
ATOM 727 O O . GLU A 1 93 ? -7.320 12.014 3.353 1.00 90.62 93 GLU A O 1
ATOM 732 N N . PHE A 1 94 ? -5.819 12.566 1.773 1.00 90.06 94 PHE A N 1
ATOM 733 C CA . PHE A 1 94 ? -6.574 13.702 1.250 1.00 90.06 94 PHE A CA 1
ATOM 734 C C . PHE A 1 94 ? -8.006 13.310 0.863 1.00 90.06 94 PHE A C 1
ATOM 736 O O . PHE A 1 94 ? -8.965 14.010 1.199 1.00 90.06 94 PHE A O 1
ATOM 743 N N . ALA A 1 95 ? -8.173 12.190 0.158 1.00 88.25 95 ALA A N 1
ATOM 744 C CA . ALA A 1 95 ? -9.484 11.719 -0.265 1.00 88.25 95 ALA A CA 1
ATOM 745 C C . ALA A 1 95 ? -10.371 11.351 0.933 1.00 88.25 95 ALA A C 1
ATOM 747 O O . ALA A 1 95 ? -11.560 11.668 0.930 1.00 88.25 95 ALA A O 1
ATOM 748 N N . SER A 1 96 ? -9.795 10.733 1.964 1.00 85.81 96 SER A N 1
ATOM 749 C CA . SER A 1 96 ? -10.512 10.382 3.192 1.00 85.81 96 SER A CA 1
ATOM 750 C C . SER A 1 96 ? -10.948 11.635 3.957 1.00 85.81 96 SER A C 1
ATOM 752 O O . SER A 1 96 ? -12.106 11.730 4.355 1.00 85.81 96 SER A O 1
ATOM 754 N N . GLU A 1 97 ? -10.080 12.643 4.060 1.00 86.25 97 GLU A N 1
ATOM 755 C CA . GLU A 1 97 ? -10.386 13.914 4.727 1.00 86.25 97 GLU A CA 1
ATOM 756 C C . GLU A 1 97 ? -11.482 14.729 4.029 1.00 86.25 97 GLU A C 1
ATOM 758 O O . GLU A 1 97 ? -12.286 15.390 4.684 1.00 86.25 97 GLU A O 1
ATOM 763 N N . ASN A 1 98 ? -11.498 14.720 2.693 1.00 85.62 98 ASN A N 1
ATOM 764 C CA . ASN A 1 98 ? -12.354 15.614 1.907 1.00 85.62 98 ASN A CA 1
ATOM 765 C C . ASN A 1 98 ? -13.640 14.949 1.405 1.00 85.62 98 ASN A C 1
ATOM 767 O O . ASN A 1 98 ? -14.622 15.643 1.133 1.00 85.62 98 ASN A O 1
ATOM 771 N N . TYR A 1 99 ? -13.636 13.624 1.252 1.00 83.00 99 TYR A N 1
ATOM 772 C CA . TYR A 1 99 ? -14.756 12.862 0.693 1.00 83.00 99 TYR A CA 1
ATOM 773 C C . TYR A 1 99 ? -15.181 11.671 1.558 1.00 83.00 99 TYR A C 1
ATOM 775 O O . TYR A 1 99 ? -16.212 11.062 1.270 1.00 83.00 99 TYR A O 1
ATOM 783 N N . GLY A 1 100 ? -14.408 11.330 2.589 1.00 74.00 100 GLY A N 1
ATOM 784 C CA . GLY A 1 100 ? -14.741 10.316 3.584 1.00 74.00 100 GLY A CA 1
ATOM 785 C C . GLY A 1 100 ? -15.184 10.922 4.918 1.00 74.00 100 GLY A C 1
ATOM 786 O O . GLY A 1 100 ? -15.306 12.134 5.073 1.00 74.00 100 GLY A O 1
ATOM 787 N N . ASP A 1 101 ? -15.414 10.050 5.900 1.00 74.62 101 ASP A N 1
ATOM 788 C CA . ASP A 1 101 ? -15.808 10.419 7.268 1.00 74.62 101 ASP A CA 1
ATOM 789 C C . ASP A 1 101 ? -14.589 10.549 8.216 1.00 74.62 101 ASP A C 1
ATOM 791 O O . ASP A 1 101 ? -14.677 10.212 9.400 1.00 74.62 101 ASP A O 1
ATOM 795 N N . GLY A 1 102 ? -13.432 11.013 7.724 1.00 74.25 102 GLY A N 1
ATOM 796 C CA . GLY A 1 102 ? -12.261 11.300 8.567 1.00 74.25 102 GLY A CA 1
ATOM 797 C C . GLY A 1 102 ? -10.905 10.929 7.962 1.00 74.25 102 GLY A C 1
ATOM 798 O O . GLY A 1 102 ? -10.787 10.648 6.776 1.00 74.25 102 GLY A O 1
ATOM 799 N N . ASN A 1 103 ? -9.869 10.936 8.800 1.00 74.94 103 ASN A N 1
ATOM 800 C CA . ASN A 1 103 ? -8.477 10.725 8.393 1.00 74.94 103 ASN A CA 1
ATOM 801 C C . ASN A 1 103 ? -8.111 9.236 8.382 1.00 74.94 103 ASN A C 1
ATOM 803 O O . ASN A 1 103 ? -8.769 8.412 9.026 1.00 74.94 103 ASN A O 1
ATOM 807 N N . LEU A 1 104 ? -7.008 8.892 7.709 1.00 78.06 104 LEU A N 1
ATOM 808 C CA . LEU A 1 104 ? -6.423 7.563 7.863 1.00 78.06 104 LEU A CA 1
ATOM 809 C C . LEU A 1 104 ? -6.025 7.353 9.319 1.00 78.06 104 LEU A C 1
ATOM 811 O O . LEU A 1 104 ? -5.375 8.206 9.923 1.00 78.06 104 LEU A O 1
ATOM 815 N N . ALA A 1 105 ? -6.416 6.209 9.884 1.00 69.38 105 ALA A N 1
ATOM 816 C CA . ALA A 1 105 ? -6.008 5.872 11.236 1.00 69.38 105 ALA A CA 1
ATOM 817 C C . ALA A 1 105 ? -4.477 5.818 11.282 1.00 69.38 105 ALA A C 1
ATOM 819 O O . ALA A 1 105 ? -3.865 5.080 10.506 1.00 69.38 105 ALA A O 1
ATOM 820 N N . ASP A 1 106 ? -3.893 6.612 12.178 1.00 66.06 106 ASP A N 1
ATOM 821 C CA . ASP A 1 106 ? -2.456 6.767 12.435 1.00 66.06 106 ASP A CA 1
ATOM 822 C C . ASP A 1 106 ? -1.954 5.821 13.546 1.00 66.06 106 ASP A C 1
ATOM 824 O O . ASP A 1 106 ? -0.753 5.592 13.708 1.00 66.06 106 ASP A O 1
ATOM 828 N N . THR A 1 107 ? -2.894 5.216 14.275 1.00 62.25 107 THR A N 1
ATOM 829 C CA . THR A 1 107 ? -2.704 4.236 15.346 1.00 62.25 107 THR A CA 1
ATOM 830 C C . THR A 1 107 ? -3.400 2.913 15.019 1.00 62.25 107 THR A C 1
ATOM 832 O O . THR A 1 107 ? -4.244 2.839 14.128 1.00 62.25 107 THR A O 1
ATOM 835 N N . ASN A 1 108 ? -2.979 1.835 15.690 1.00 56.88 108 ASN A N 1
ATOM 836 C CA . ASN A 1 108 ? -3.016 0.508 15.081 1.00 56.88 108 ASN A CA 1
ATOM 837 C C . ASN A 1 108 ? -4.373 -0.087 14.683 1.00 56.88 108 ASN A C 1
ATOM 839 O O . ASN A 1 108 ? -5.397 0.127 15.322 1.00 56.88 108 ASN A O 1
ATOM 843 N N . ASN A 1 109 ? -4.334 -0.909 13.627 1.00 55.09 109 ASN A N 1
ATOM 844 C CA . ASN A 1 109 ? -5.443 -1.757 13.176 1.00 55.09 109 ASN A CA 1
ATOM 845 C C . ASN A 1 109 ? -5.800 -2.864 14.200 1.00 55.09 109 ASN A C 1
ATOM 847 O O . ASN A 1 109 ? -6.859 -3.472 14.137 1.00 55.09 109 ASN A O 1
ATOM 851 N N . ASN A 1 110 ? -4.951 -3.088 15.209 1.00 58.16 110 ASN A N 1
ATOM 852 C CA . ASN A 1 110 ? -5.236 -3.939 16.370 1.00 58.16 110 ASN A CA 1
ATOM 853 C C . ASN A 1 110 ? -5.949 -3.180 17.513 1.00 58.16 110 ASN A C 1
ATOM 855 O O . ASN A 1 110 ? -6.021 -3.673 18.647 1.00 58.16 110 ASN A O 1
ATOM 859 N N . ASN A 1 111 ? -6.443 -1.960 17.264 1.00 61.09 111 ASN A N 1
ATOM 860 C CA . ASN A 1 111 ? -7.044 -1.142 18.296 1.00 61.09 111 ASN A CA 1
ATOM 861 C C . ASN A 1 111 ? -8.410 -1.733 18.633 1.00 61.09 111 ASN A C 1
ATOM 863 O O . ASN A 1 111 ? -9.351 -1.703 17.845 1.00 61.09 111 ASN A O 1
ATOM 867 N N . LEU A 1 112 ? -8.536 -2.245 19.855 1.00 69.69 112 LEU A N 1
ATOM 868 C CA . LEU A 1 112 ? -9.792 -2.786 20.366 1.00 69.69 112 LEU A CA 1
ATOM 869 C C . LEU A 1 112 ? -10.865 -1.695 20.547 1.00 69.69 112 LEU A C 1
ATOM 871 O O . LEU A 1 112 ? -11.981 -2.011 20.940 1.00 69.69 112 LEU A O 1
ATOM 875 N N . GLY A 1 113 ? -10.559 -0.429 20.270 1.00 67.06 113 GLY A N 1
ATOM 876 C CA . GLY A 1 113 ? -11.502 0.680 20.211 1.00 67.06 113 GLY A CA 1
ATOM 877 C C . GLY A 1 113 ? -10.961 1.944 20.870 1.00 67.06 113 GLY A C 1
ATOM 878 O O . GLY A 1 113 ? -10.028 1.907 21.670 1.00 67.06 113 GLY A O 1
ATOM 879 N N . ASN A 1 114 ? -11.575 3.083 20.566 1.00 67.12 114 ASN A N 1
ATOM 880 C CA . ASN A 1 114 ? -11.089 4.394 21.006 1.00 67.12 114 ASN A CA 1
ATOM 881 C C . ASN A 1 114 ? -11.446 4.699 22.469 1.00 67.12 114 ASN A C 1
ATOM 883 O O . ASN A 1 114 ? -10.771 5.479 23.139 1.00 67.12 114 ASN A O 1
ATOM 887 N N . THR A 1 115 ? -12.481 4.051 23.000 1.00 80.94 115 THR A N 1
ATOM 888 C CA . THR A 1 115 ? -12.918 4.179 24.393 1.00 80.94 115 THR A CA 1
ATOM 889 C C . THR A 1 115 ? -12.581 2.931 25.218 1.00 80.94 115 THR A C 1
ATOM 891 O O . THR A 1 115 ? -12.523 1.816 24.692 1.00 80.94 115 THR A O 1
ATOM 894 N N . PRO A 1 116 ? -12.429 3.051 26.553 1.00 82.25 116 PRO A N 1
ATOM 895 C CA . PRO A 1 116 ? -12.277 1.887 27.431 1.00 82.25 116 PRO A CA 1
ATOM 896 C C . PRO A 1 116 ? -13.400 0.846 27.279 1.00 82.25 116 PRO A C 1
ATOM 898 O O . PRO A 1 116 ? -13.147 -0.351 27.389 1.00 82.25 116 PRO A O 1
ATOM 901 N N . ALA A 1 117 ? -14.629 1.293 26.996 1.00 85.62 117 ALA A N 1
ATOM 902 C CA . ALA A 1 117 ? -15.786 0.419 26.822 1.00 85.62 117 ALA A CA 1
ATOM 903 C C . ALA A 1 117 ? -15.735 -0.383 25.511 1.00 85.62 117 ALA A C 1
ATOM 905 O O . ALA A 1 117 ? -16.108 -1.557 25.496 1.00 85.62 117 ALA A O 1
ATOM 906 N N . GLU A 1 118 ? -15.268 0.227 24.420 1.00 80.12 118 GLU A N 1
ATOM 907 C CA . GLU A 1 118 ? -15.054 -0.473 23.149 1.00 80.12 118 GLU A CA 1
ATOM 908 C C . GLU A 1 118 ? -13.924 -1.492 23.284 1.00 80.12 118 GLU A C 1
ATOM 910 O O . GLU A 1 118 ? -14.138 -2.662 22.965 1.00 80.12 118 GLU A O 1
ATOM 915 N N . ARG A 1 119 ? -12.795 -1.099 23.899 1.00 84.12 119 ARG A N 1
ATOM 916 C CA . ARG A 1 119 ? -11.670 -2.015 24.141 1.00 84.12 119 ARG A CA 1
ATOM 917 C C . ARG A 1 119 ? -12.088 -3.249 24.924 1.00 84.12 119 ARG A C 1
ATOM 919 O O . ARG A 1 119 ? -11.776 -4.365 24.523 1.00 84.12 119 ARG A O 1
ATOM 926 N N . GLN A 1 120 ? -12.849 -3.064 26.002 1.00 82.81 120 GLN A N 1
ATOM 927 C CA . GLN A 1 120 ? -13.355 -4.175 26.809 1.00 82.81 120 GLN A CA 1
ATOM 928 C C . GLN A 1 120 ? -14.275 -5.105 26.002 1.00 82.81 120 GLN A C 1
ATOM 930 O O . GLN A 1 120 ? -14.183 -6.327 26.117 1.00 82.81 120 GLN A O 1
ATOM 935 N N . ARG A 1 121 ? -15.170 -4.537 25.186 1.00 85.81 121 ARG A N 1
ATOM 936 C CA . ARG A 1 121 ? -16.116 -5.303 24.366 1.00 85.81 121 ARG A CA 1
ATOM 937 C C . ARG A 1 121 ? -15.390 -6.141 23.317 1.00 85.81 121 ARG A C 1
ATOM 939 O O . ARG A 1 121 ? -15.641 -7.340 23.223 1.00 85.81 121 ARG A O 1
ATOM 946 N N . ASN A 1 122 ? -14.467 -5.531 22.582 1.00 79.94 122 ASN A N 1
ATOM 947 C CA . ASN A 1 122 ? -13.738 -6.197 21.507 1.00 79.94 122 ASN A CA 1
ATOM 948 C C . ASN A 1 122 ? -12.743 -7.234 22.058 1.00 79.94 122 ASN A C 1
ATOM 950 O O . ASN A 1 122 ? -12.620 -8.320 21.493 1.00 79.94 122 ASN A O 1
ATOM 954 N N . GLN A 1 123 ? -12.147 -6.989 23.233 1.00 82.06 123 GLN A N 1
ATOM 955 C CA . GLN A 1 123 ? -11.349 -7.991 23.954 1.00 82.06 123 GLN A CA 1
ATOM 956 C C . GLN A 1 123 ? -12.173 -9.237 24.324 1.00 82.06 123 GLN A C 1
ATOM 958 O O . GLN A 1 123 ? -11.702 -10.371 24.184 1.00 82.06 123 GLN A O 1
ATOM 963 N N . ASN A 1 124 ? -13.409 -9.041 24.796 1.00 83.19 124 ASN A N 1
ATOM 964 C CA . ASN A 1 124 ? -14.304 -10.141 25.159 1.00 83.19 124 ASN A CA 1
ATOM 965 C C . ASN A 1 124 ? -14.717 -10.968 23.932 1.00 83.19 124 ASN A C 1
ATOM 967 O O . ASN A 1 124 ? -14.799 -12.195 24.028 1.00 83.19 124 ASN A O 1
ATOM 971 N N . LEU A 1 125 ? -14.944 -10.318 22.785 1.00 79.31 125 LEU A N 1
ATOM 972 C CA . LEU A 1 125 ? -15.255 -10.993 21.522 1.00 79.31 125 LEU A CA 1
ATOM 973 C C . LEU A 1 125 ? -14.089 -11.875 21.066 1.00 79.31 125 LEU A C 1
ATOM 975 O O . LEU A 1 125 ? -14.288 -13.068 20.867 1.00 79.31 125 LEU A O 1
ATOM 979 N N . LEU A 1 126 ? -12.867 -11.335 21.022 1.00 73.06 126 LEU A N 1
ATOM 980 C CA . LEU A 1 126 ? -11.652 -12.097 20.699 1.00 73.06 126 LEU A CA 1
ATOM 981 C C . LEU A 1 126 ? -11.470 -13.321 21.604 1.00 73.06 126 LEU A C 1
ATOM 983 O O . LEU A 1 126 ? -11.264 -14.434 21.126 1.00 73.06 126 LEU A O 1
ATOM 987 N N . THR A 1 127 ? -11.608 -13.131 22.918 1.00 73.94 127 THR A N 1
ATOM 988 C CA . THR A 1 127 ? -11.446 -14.215 23.902 1.00 73.94 127 THR A CA 1
ATOM 989 C C . THR A 1 127 ? -12.506 -15.307 23.728 1.00 73.94 127 THR A C 1
ATOM 991 O O . THR A 1 127 ? -12.216 -16.491 23.892 1.00 73.94 127 THR A O 1
ATOM 994 N N . THR A 1 128 ? -13.739 -14.922 23.391 1.00 72.25 128 THR A N 1
ATOM 995 C CA . THR A 1 128 ? -14.841 -15.866 23.158 1.00 72.25 128 THR A CA 1
ATOM 996 C C . THR A 1 128 ? -14.623 -16.653 21.868 1.00 72.25 128 THR A C 1
ATOM 998 O O . THR A 1 128 ? -14.759 -17.873 21.880 1.00 72.25 128 THR A O 1
ATOM 1001 N N . THR A 1 129 ? -14.208 -15.986 20.789 1.00 65.12 129 THR A N 1
ATOM 1002 C CA . THR A 1 129 ? -13.890 -16.627 19.506 1.00 65.12 129 THR A CA 1
ATOM 1003 C C . THR A 1 129 ? -12.751 -17.639 19.644 1.00 65.12 129 THR A C 1
ATOM 1005 O O . THR A 1 129 ? -12.873 -18.754 19.148 1.00 65.12 129 THR A O 1
ATOM 1008 N N . ILE A 1 130 ? -11.680 -17.309 20.378 1.00 61.31 130 ILE A N 1
ATOM 1009 C CA . ILE A 1 130 ? -10.562 -18.240 20.629 1.00 61.31 130 ILE A CA 1
ATOM 1010 C C . ILE A 1 130 ? -11.033 -19.485 21.387 1.00 61.31 130 ILE A C 1
ATOM 1012 O O . ILE A 1 130 ? -10.608 -20.589 21.062 1.00 61.31 130 ILE A O 1
ATOM 1016 N N . ARG A 1 131 ? -11.926 -19.324 22.370 1.00 57.97 131 ARG A N 1
ATOM 1017 C CA . ARG A 1 131 ? -12.429 -20.450 23.165 1.00 57.97 131 ARG A CA 1
ATOM 1018 C C . ARG A 1 131 ? -13.274 -21.416 22.324 1.00 57.97 131 ARG A C 1
ATOM 1020 O O . ARG A 1 131 ? -13.140 -22.614 22.490 1.00 57.97 131 ARG A O 1
ATOM 1027 N N . ILE A 1 132 ? -14.076 -20.902 21.390 1.00 62.34 132 ILE A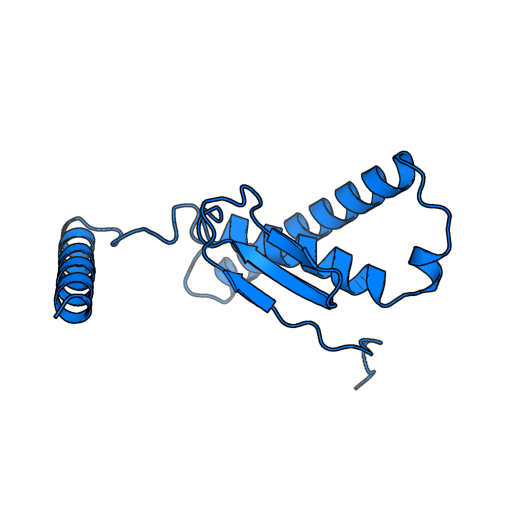 N 1
ATOM 1028 C CA . ILE A 1 132 ? -14.924 -21.723 20.505 1.00 62.34 132 ILE A CA 1
ATOM 1029 C C . ILE A 1 132 ? -14.099 -22.501 19.464 1.00 62.34 132 ILE A C 1
ATOM 1031 O O . ILE A 1 132 ? -14.537 -23.544 19.001 1.00 62.34 132 ILE A O 1
ATOM 1035 N N . MET A 1 133 ? -12.909 -22.022 19.090 1.00 59.16 133 MET A N 1
ATOM 1036 C CA . MET A 1 133 ? -12.039 -22.704 18.118 1.00 59.16 133 MET A CA 1
ATOM 1037 C C . MET A 1 133 ? -11.134 -23.788 18.733 1.00 59.16 133 MET A C 1
ATOM 1039 O O . MET A 1 133 ? -10.384 -24.425 17.998 1.00 59.16 133 MET A O 1
ATOM 1043 N N . GLN A 1 134 ? -11.147 -23.964 20.059 1.00 54.94 134 GLN A N 1
ATOM 1044 C CA . GLN A 1 134 ? -10.325 -24.956 20.773 1.00 54.94 134 GLN A CA 1
ATOM 1045 C C . GLN A 1 134 ? -11.114 -26.190 21.250 1.00 54.94 134 GLN A C 1
ATOM 1047 O O . GLN A 1 134 ? -10.491 -27.117 21.770 1.00 54.94 134 GLN A O 1
ATOM 1052 N N . ASP A 1 135 ? -12.434 -26.206 21.046 1.00 48.97 135 ASP A N 1
ATOM 1053 C CA . ASP A 1 135 ? -13.352 -27.314 21.358 1.00 48.97 135 ASP A CA 1
ATOM 1054 C C . ASP A 1 135 ? -13.775 -28.061 20.077 1.00 48.97 135 ASP A C 1
ATOM 1056 O O . ASP A 1 135 ? -14.013 -29.290 20.158 1.00 48.97 135 ASP A O 1
#